Protein AF-A0A4Q2Y8G4-F1 (afdb_monomer)

Foldseek 3Di:
DCVVPVDDDQQDDPADKDFDDDPKDWQWDDPAGPVNGIHFWPDRADDDPPDDKDWDWDQDQQWIWIDINRRTTITTGPIPPSDDDDDDDDDPDDDDDDPDDDDDDDD

Sequence (107 aa):
YEKSSGKKADWFTCHGDVFPVGESKMKPFPPLSPDGSRSFPTKQVTKPSGEWNHYLIRAVDGVVKLWVNGEQVSGGENCEPRDGYLCLESEGSPVVFKEMRVREIAE

Solvent-accessible surface area (backbone atoms only — not comparable to full-atom values): 6914 Å² total; per-residue (Å²): 104,44,91,82,67,77,46,82,73,69,87,63,72,86,35,50,64,33,63,58,61,92,91,41,42,55,48,48,35,76,48,56,33,88,85,56,65,27,2,32,39,73,48,86,57,61,67,63,92,96,55,91,75,50,77,49,77,48,78,56,98,32,30,40,39,36,25,42,67,87,40,79,22,24,20,30,33,72,35,36,73,82,72,86,82,92,81,88,87,69,79,99,52,96,76,87,86,76,92,84,80,86,78,88,78,80,133

Secondary structure (DSSP, 8-state):
-HHHHSSPPSS--SS--B---TT-EEEEPSSBPTTSSSB--SS--PPPTTSPP-EEEEEETTEEEEEETTEEEEEEEEEESS---------SS-----S--------

Mean predicted aligned error: 3.5 Å

Radius of gyration: 14.66 Å; Cα contacts (8 Å, |Δi|>4): 174; chains: 1; bounding box: 31×24×49 Å

pLDDT: mean 94.58, std 5.64, range [59.31, 98.81]

Structure (mmCIF, N/CA/C/O backbone):
data_AF-A0A4Q2Y8G4-F1
#
_entry.id   AF-A0A4Q2Y8G4-F1
#
loop_
_atom_site.group_PDB
_atom_site.id
_atom_site.type_symbol
_atom_site.label_atom_id
_atom_site.label_alt_id
_atom_site.label_comp_id
_atom_site.label_asym_id
_atom_site.label_entity_id
_atom_site.label_seq_id
_atom_site.pdbx_PDB_ins_code
_atom_site.Cartn_x
_atom_site.Cartn_y
_atom_site.Cartn_z
_atom_site.occupancy
_atom_site.B_iso_or_equiv
_atom_site.auth_seq_id
_atom_site.auth_comp_id
_atom_site.auth_asym_id
_atom_site.auth_atom_id
_atom_site.pdbx_PDB_model_num
ATOM 1 N N . TYR A 1 1 ? -5.964 -3.290 18.831 1.00 80.56 1 TYR A N 1
ATOM 2 C CA . TYR A 1 1 ? -4.581 -3.298 19.334 1.00 80.56 1 TYR A CA 1
ATOM 3 C C . TYR A 1 1 ? -4.390 -2.369 20.528 1.00 80.56 1 TYR A C 1
ATOM 5 O O . TYR A 1 1 ? -4.166 -2.870 21.621 1.00 80.56 1 TYR A O 1
ATOM 13 N N . GLU A 1 2 ? -4.510 -1.046 20.378 1.00 86.44 2 GLU A N 1
ATOM 14 C CA . GLU A 1 2 ? -4.211 -0.129 21.495 1.00 86.44 2 GLU A CA 1
ATOM 15 C C . GLU A 1 2 ? -5.143 -0.350 22.692 1.00 86.44 2 GLU A C 1
ATOM 17 O O . GLU A 1 2 ? -4.682 -0.492 23.818 1.00 86.44 2 GLU A O 1
ATOM 22 N N . LYS A 1 3 ? -6.452 -0.513 22.444 1.00 83.44 3 LYS A N 1
ATOM 23 C CA . LYS A 1 3 ? -7.434 -0.825 23.500 1.00 83.44 3 LYS A CA 1
ATOM 24 C C . LYS A 1 3 ? -7.135 -2.124 24.256 1.00 83.44 3 LYS A C 1
ATOM 26 O O . LYS A 1 3 ? -7.458 -2.219 25.430 1.00 83.44 3 LYS A O 1
ATOM 31 N N . SER A 1 4 ? -6.568 -3.127 23.585 1.00 86.62 4 SER A N 1
ATOM 32 C CA . SER A 1 4 ? -6.309 -4.445 24.177 1.00 86.62 4 SER A CA 1
ATOM 33 C C . SE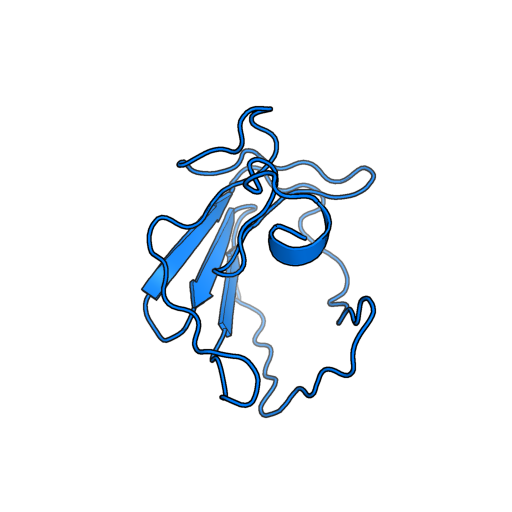R A 1 4 ? -4.921 -4.557 24.810 1.00 86.62 4 SER A C 1
ATOM 35 O O . SER A 1 4 ? -4.741 -5.355 25.720 1.00 86.62 4 SER A O 1
ATOM 37 N N . SER A 1 5 ? -3.939 -3.789 24.330 1.00 86.62 5 SER A N 1
ATOM 38 C CA . SER A 1 5 ? -2.536 -3.867 24.767 1.00 86.62 5 SER A CA 1
ATOM 39 C C . SER A 1 5 ? -2.077 -2.682 25.622 1.00 86.62 5 SER A C 1
ATOM 41 O O . SER A 1 5 ? -1.043 -2.776 26.277 1.00 86.62 5 SER A O 1
ATOM 43 N N . GLY A 1 6 ? -2.790 -1.552 25.579 1.00 87.88 6 GLY A N 1
ATOM 44 C CA . GLY A 1 6 ? -2.380 -0.284 26.189 1.00 87.88 6 GLY A CA 1
ATOM 45 C C . GLY A 1 6 ? -1.197 0.407 25.499 1.00 87.88 6 GLY A C 1
ATOM 46 O O . GLY A 1 6 ? -0.785 1.481 25.932 1.00 87.88 6 GLY A O 1
ATOM 47 N N . LYS A 1 7 ? -0.637 -0.181 24.436 1.00 86.19 7 LYS A N 1
ATOM 48 C CA . LYS A 1 7 ? 0.509 0.357 23.696 1.00 86.19 7 LYS A CA 1
ATOM 49 C C . LYS A 1 7 ? 0.039 1.033 22.416 1.00 86.19 7 LYS A C 1
ATOM 51 O O . LYS A 1 7 ? -0.872 0.532 21.760 1.00 86.19 7 LYS A O 1
ATOM 56 N N . LYS A 1 8 ? 0.694 2.135 22.041 1.00 84.75 8 LYS A N 1
ATOM 57 C CA . LYS A 1 8 ? 0.500 2.733 20.716 1.00 84.75 8 LYS A CA 1
ATOM 58 C C . LYS A 1 8 ? 1.056 1.812 19.638 1.00 84.75 8 LYS A C 1
ATOM 60 O O . LYS A 1 8 ? 2.066 1.147 19.865 1.00 84.75 8 LYS A O 1
ATOM 65 N N . ALA A 1 9 ? 0.381 1.759 18.497 1.00 85.81 9 ALA A N 1
ATOM 66 C CA . ALA A 1 9 ? 0.912 1.074 17.326 1.00 85.81 9 ALA A CA 1
ATOM 67 C C . ALA A 1 9 ? 2.002 1.938 16.678 1.00 85.81 9 ALA A C 1
ATOM 69 O O . ALA A 1 9 ? 1.733 3.075 16.297 1.00 85.81 9 ALA A O 1
ATOM 70 N N . ASP A 1 10 ? 3.217 1.409 16.553 1.00 88.38 10 ASP A N 1
ATOM 71 C CA . ASP A 1 10 ? 4.322 2.051 15.830 1.00 88.38 10 ASP A CA 1
ATOM 72 C C . ASP A 1 10 ? 4.740 1.283 14.564 1.00 88.38 10 ASP A C 1
ATOM 74 O O . ASP A 1 10 ? 5.530 1.800 13.782 1.00 88.38 10 ASP A O 1
ATOM 78 N N . TRP A 1 11 ? 4.166 0.100 14.306 1.00 88.50 11 TRP A N 1
ATOM 79 C CA . TRP A 1 11 ? 4.465 -0.733 13.129 1.00 88.50 11 TRP A CA 1
ATOM 80 C C . TRP A 1 11 ? 3.363 -0.756 12.059 1.00 88.50 11 TRP A C 1
ATOM 82 O O . TRP A 1 11 ? 3.556 -1.347 10.997 1.00 88.50 11 TRP A O 1
ATOM 92 N N . PHE A 1 12 ? 2.205 -0.142 12.319 1.00 92.12 12 PHE A N 1
ATOM 93 C CA . PHE A 1 12 ? 1.109 -0.052 11.354 1.00 92.12 12 PHE A CA 1
ATOM 94 C C . PHE A 1 12 ? 0.249 1.190 11.577 1.00 92.12 12 PHE A C 1
ATOM 96 O O . PHE A 1 12 ? 0.151 1.706 12.693 1.00 92.12 12 PHE A O 1
ATOM 103 N N . THR A 1 13 ? -0.445 1.611 10.522 1.00 92.62 13 THR A N 1
ATOM 104 C CA . THR A 1 13 ? -1.537 2.583 10.599 1.00 92.62 13 THR A CA 1
ATOM 105 C C . THR A 1 13 ? -2.807 2.051 9.934 1.00 92.62 13 THR A C 1
ATOM 107 O O . THR A 1 13 ? -2.805 1.032 9.246 1.00 92.62 13 THR A O 1
ATOM 110 N N . CYS A 1 14 ? -3.915 2.771 10.118 1.00 92.12 14 CYS A N 1
ATOM 111 C CA . CYS A 1 14 ? -5.193 2.473 9.470 1.00 92.12 14 CYS A CA 1
ATOM 112 C C . CYS A 1 14 ? -5.489 3.403 8.281 1.00 92.12 14 CYS A C 1
ATOM 114 O O . CYS A 1 14 ? -6.648 3.510 7.880 1.00 92.12 14 CYS A O 1
ATOM 116 N N . HIS A 1 15 ? -4.487 4.121 7.754 1.00 95.56 15 HIS A N 1
ATOM 117 C CA . HIS A 1 15 ? -4.695 5.223 6.801 1.00 95.56 15 HIS A CA 1
ATOM 118 C C . HIS A 1 15 ? -4.021 5.029 5.432 1.00 95.56 15 HIS A C 1
ATOM 120 O O . HIS A 1 15 ? -3.957 5.971 4.646 1.00 95.56 15 HIS A O 1
ATOM 126 N N . GLY A 1 16 ? -3.574 3.807 5.129 1.00 96.44 16 GLY A N 1
ATOM 127 C CA . GLY A 1 16 ? -3.015 3.436 3.827 1.00 96.44 16 GLY A CA 1
ATOM 128 C C . GLY A 1 16 ? -1.507 3.232 3.872 1.00 96.44 16 GLY A C 1
ATOM 129 O O . GLY A 1 16 ? -0.764 4.001 3.272 1.00 96.44 16 GLY A O 1
ATOM 130 N N . ASP A 1 17 ? -1.057 2.194 4.568 1.00 97.25 17 ASP A N 1
ATOM 131 C CA . ASP A 1 17 ? 0.344 1.771 4.545 1.00 97.25 17 ASP A CA 1
ATOM 132 C C . ASP A 1 17 ? 0.648 1.003 3.250 1.00 97.25 17 ASP A C 1
ATOM 134 O O . ASP A 1 17 ? -0.179 0.214 2.792 1.00 97.25 17 ASP A O 1
ATOM 138 N N . VAL A 1 18 ? 1.849 1.174 2.691 1.00 98.12 18 VAL A N 1
ATOM 139 C CA . VAL A 1 18 ? 2.340 0.375 1.551 1.00 98.12 18 VAL A CA 1
ATOM 140 C C . VAL A 1 18 ? 3.699 -0.223 1.910 1.00 98.12 18 VAL A C 1
ATOM 142 O O . VAL A 1 18 ? 4.590 0.485 2.377 1.00 98.12 18 VAL A O 1
ATOM 145 N N . PHE A 1 19 ? 3.858 -1.533 1.724 1.00 97.69 19 PHE A N 1
ATOM 146 C CA . PHE A 1 19 ? 5.052 -2.291 2.110 1.00 97.69 19 PHE A CA 1
ATOM 147 C C . PHE A 1 19 ? 5.198 -3.553 1.248 1.00 97.69 19 PHE A C 1
ATOM 149 O O . PHE A 1 19 ? 4.185 -4.069 0.768 1.00 97.69 19 PHE A O 1
ATOM 156 N N . PRO A 1 20 ? 6.430 -4.053 1.033 1.00 96.88 20 PRO A N 1
ATOM 157 C CA . PRO A 1 20 ? 6.632 -5.331 0.368 1.00 96.88 20 PRO A CA 1
ATOM 158 C C . PRO A 1 20 ? 6.326 -6.496 1.326 1.00 96.88 20 PRO A C 1
ATOM 160 O O . PRO A 1 20 ? 6.488 -6.378 2.542 1.00 96.88 20 PRO A O 1
ATOM 163 N N . VAL A 1 21 ? 5.903 -7.635 0.778 1.00 94.56 21 VAL A N 1
ATOM 164 C CA . VAL A 1 21 ? 5.643 -8.883 1.520 1.00 94.56 21 VAL A CA 1
ATOM 165 C C . VAL A 1 21 ? 6.391 -10.066 0.909 1.00 94.56 21 VAL A C 1
ATOM 167 O O . VAL A 1 21 ? 6.664 -10.087 -0.294 1.00 94.56 21 VAL A O 1
ATOM 170 N N . GLY A 1 22 ? 6.703 -11.073 1.727 1.00 94.31 22 GLY A N 1
ATOM 171 C CA . GLY A 1 22 ? 7.416 -12.269 1.275 1.00 94.31 22 GLY A CA 1
ATOM 172 C C . GLY A 1 22 ? 8.773 -11.926 0.654 1.00 94.31 22 GLY A C 1
ATOM 173 O O . GLY A 1 22 ? 9.588 -11.257 1.280 1.00 94.31 22 GLY A O 1
ATOM 174 N N . GLU A 1 23 ? 8.998 -12.378 -0.579 1.00 94.69 23 GLU A N 1
ATOM 175 C CA . GLU A 1 23 ? 10.242 -12.141 -1.328 1.00 94.69 23 GLU A CA 1
ATOM 176 C C . GLU A 1 23 ? 10.217 -10.863 -2.185 1.00 94.69 23 GLU A C 1
ATOM 178 O O . GLU A 1 23 ? 11.219 -10.529 -2.824 1.00 94.69 23 GLU A O 1
ATOM 183 N N . SER A 1 24 ? 9.089 -10.140 -2.214 1.00 96.69 24 SER A N 1
ATOM 184 C CA . SER A 1 24 ? 8.995 -8.890 -2.974 1.00 96.69 24 SER A CA 1
ATOM 185 C C . SER A 1 24 ? 9.887 -7.803 -2.376 1.00 96.69 24 SER A C 1
ATOM 187 O O . SER A 1 24 ? 10.186 -7.785 -1.180 1.00 96.69 24 SER A O 1
ATOM 189 N N . LYS A 1 25 ? 10.325 -6.877 -3.226 1.00 97.69 25 LYS A N 1
ATOM 190 C CA . LYS A 1 25 ? 11.176 -5.749 -2.841 1.00 97.69 25 LYS A CA 1
ATOM 191 C C . LYS A 1 25 ? 10.498 -4.446 -3.203 1.00 97.69 25 LYS A C 1
ATOM 193 O O . LYS A 1 25 ? 9.771 -4.366 -4.187 1.00 97.69 25 LYS A O 1
ATOM 198 N N . MET A 1 26 ? 10.764 -3.424 -2.400 1.00 98.25 26 MET A N 1
ATOM 199 C CA . MET A 1 26 ? 10.326 -2.056 -2.635 1.00 98.25 26 MET A CA 1
ATOM 200 C C . MET A 1 26 ? 11.224 -1.107 -1.842 1.00 98.25 26 MET A C 1
ATOM 202 O O . MET A 1 26 ? 11.619 -1.415 -0.718 1.00 98.25 26 MET A O 1
ATOM 206 N N . LYS A 1 27 ? 11.501 0.073 -2.393 1.00 98.56 27 LYS A N 1
ATOM 207 C CA . LYS A 1 27 ? 12.030 1.220 -1.656 1.00 98.56 27 LYS A CA 1
ATOM 208 C C . LYS A 1 27 ? 10.859 2.138 -1.258 1.00 98.56 27 LYS A C 1
ATOM 210 O O . LYS A 1 27 ? 10.333 2.841 -2.123 1.00 98.56 27 LYS A O 1
ATOM 215 N N . PRO A 1 28 ? 10.410 2.126 0.009 1.00 98.56 28 PRO A N 1
ATOM 216 C CA . PRO A 1 28 ? 9.246 2.898 0.443 1.00 98.56 28 PRO A CA 1
ATOM 217 C C . PRO A 1 28 ? 9.493 4.412 0.411 1.00 98.56 28 PRO A C 1
ATOM 219 O O . PRO A 1 28 ? 10.602 4.890 0.661 1.0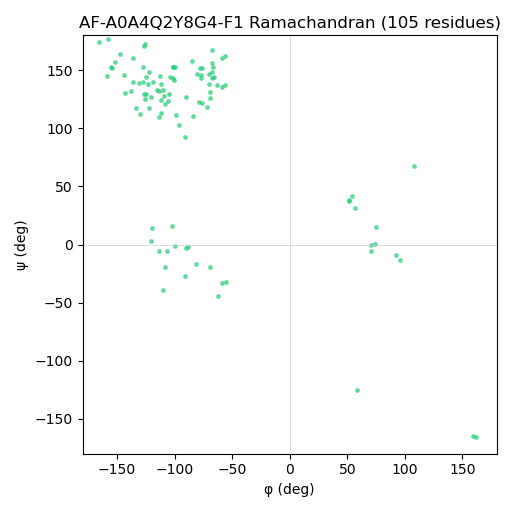0 98.56 28 PRO A O 1
ATOM 222 N N . PHE A 1 29 ? 8.436 5.179 0.141 1.00 98.62 29 PHE A N 1
ATOM 223 C CA . PHE A 1 29 ? 8.439 6.634 0.287 1.00 98.62 29 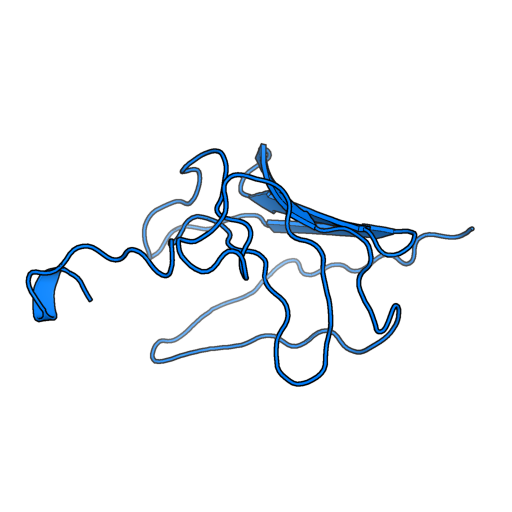PHE A CA 1
ATOM 224 C C . PHE A 1 29 ? 8.220 7.044 1.750 1.00 98.62 29 PHE A C 1
ATOM 226 O O . PHE A 1 29 ? 7.471 6.371 2.460 1.00 98.62 29 PHE A O 1
ATOM 233 N N . PRO A 1 30 ? 8.816 8.158 2.212 1.00 97.88 30 PRO A N 1
ATOM 234 C CA . PRO A 1 30 ? 8.569 8.672 3.554 1.00 97.88 30 PRO A CA 1
ATOM 235 C C . PRO A 1 30 ? 7.122 9.186 3.728 1.00 97.88 30 PRO A C 1
ATOM 237 O O . PRO A 1 30 ? 6.515 9.627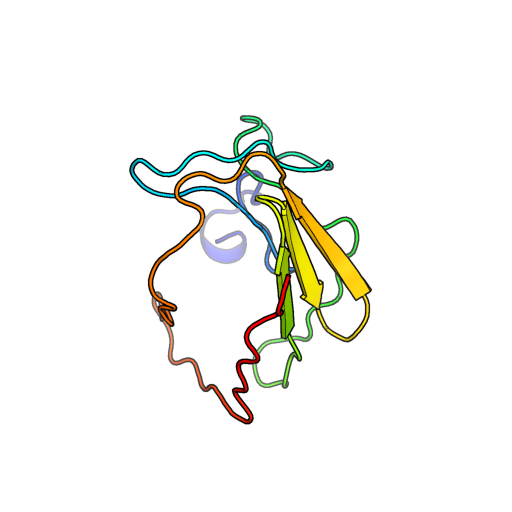 2.747 1.00 97.88 30 PRO A O 1
ATOM 240 N N . PRO A 1 31 ? 6.598 9.231 4.970 1.00 97.88 31 PRO A N 1
ATOM 241 C CA . PRO A 1 31 ? 7.242 8.812 6.221 1.00 97.88 31 PRO A CA 1
ATOM 242 C C . PRO A 1 31 ? 7.413 7.291 6.311 1.00 97.88 31 PRO A C 1
ATOM 244 O O . PRO A 1 31 ? 6.605 6.540 5.783 1.00 97.88 31 PRO A O 1
ATOM 247 N N . LEU A 1 32 ? 8.487 6.838 6.957 1.00 97.44 32 LEU A N 1
ATOM 248 C CA . LEU A 1 32 ? 8.800 5.413 7.078 1.00 97.44 32 LEU A CA 1
ATOM 249 C C . LEU A 1 32 ? 8.377 4.865 8.442 1.00 97.44 32 LEU A C 1
ATOM 251 O O . LEU A 1 32 ? 8.368 5.600 9.432 1.00 97.44 32 LEU A O 1
ATOM 255 N N . SER A 1 33 ? 8.076 3.569 8.494 1.00 96.44 33 SER A N 1
ATOM 256 C CA . SER A 1 33 ? 8.014 2.824 9.752 1.00 96.44 33 SER A CA 1
ATOM 257 C C . SER A 1 33 ? 9.356 2.866 10.499 1.00 96.44 33 SER A C 1
ATOM 259 O O . SER A 1 33 ? 10.394 3.121 9.880 1.00 96.44 33 SER A O 1
ATOM 261 N N . PRO A 1 34 ? 9.380 2.594 11.819 1.00 95.56 34 PRO A N 1
ATOM 262 C CA . PRO A 1 34 ? 10.613 2.607 12.609 1.00 95.56 34 PRO A CA 1
ATOM 263 C C . PRO A 1 34 ? 11.723 1.695 12.067 1.00 95.56 34 PRO A C 1
ATOM 265 O O . PRO A 1 34 ? 12.900 2.017 12.199 1.00 95.56 34 PRO A O 1
ATOM 268 N N . ASP A 1 35 ? 11.354 0.575 11.443 1.00 94.56 35 ASP A N 1
ATOM 269 C CA . ASP A 1 35 ? 12.271 -0.379 10.807 1.00 94.56 35 ASP A CA 1
ATOM 270 C C . ASP A 1 35 ? 12.587 -0.044 9.334 1.00 94.56 35 ASP A C 1
ATOM 272 O O . ASP A 1 35 ? 13.372 -0.739 8.693 1.00 94.56 35 ASP A O 1
ATOM 276 N N . GLY A 1 36 ? 11.982 1.011 8.781 1.00 96.25 36 GLY A N 1
ATOM 277 C CA . GLY A 1 36 ? 12.199 1.476 7.413 1.00 96.25 36 GLY A CA 1
ATOM 278 C C . GLY A 1 36 ? 11.554 0.624 6.315 1.00 96.25 36 GLY A C 1
ATOM 279 O O . GLY A 1 36 ? 11.705 0.961 5.143 1.00 96.25 36 GLY A O 1
ATOM 280 N N . SER A 1 37 ? 10.848 -0.458 6.654 1.00 95.25 37 SER A N 1
ATOM 281 C CA . SER A 1 37 ? 10.322 -1.426 5.677 1.00 95.25 37 SER A CA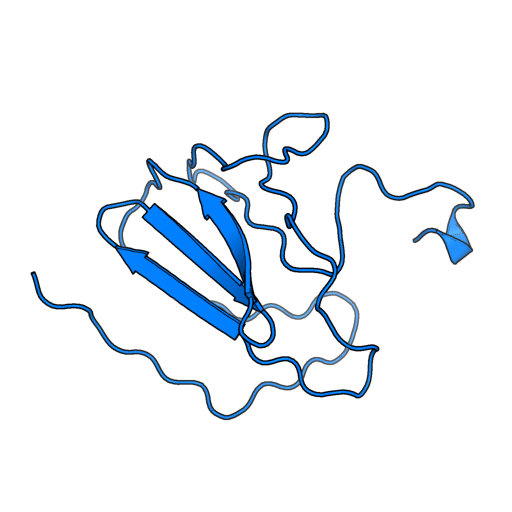 1
ATOM 282 C C . SER A 1 37 ? 9.016 -0.985 5.005 1.00 95.25 37 SER A C 1
ATOM 284 O O . SER A 1 37 ? 8.636 -1.510 3.957 1.00 95.25 37 SER A O 1
ATOM 286 N N . ARG A 1 38 ? 8.324 -0.001 5.585 1.00 97.75 38 ARG A N 1
ATOM 287 C CA . ARG A 1 38 ? 6.965 0.389 5.207 1.00 97.75 38 ARG A CA 1
ATOM 288 C C . ARG A 1 38 ? 6.853 1.891 5.007 1.00 97.75 38 ARG A C 1
ATOM 290 O O . ARG A 1 38 ? 7.387 2.680 5.782 1.00 97.75 38 ARG A O 1
ATOM 297 N N . SER A 1 39 ? 6.115 2.275 3.971 1.00 98.44 39 SER A N 1
ATOM 298 C CA . SER A 1 39 ? 5.674 3.648 3.750 1.00 98.44 39 SER A CA 1
ATOM 299 C C . SER A 1 39 ? 4.409 3.887 4.564 1.00 98.44 39 SER A C 1
ATOM 301 O O . SER A 1 39 ? 3.357 3.309 4.279 1.00 98.44 39 SER A O 1
ATOM 303 N N . PHE A 1 40 ? 4.526 4.712 5.598 1.00 98.25 40 PHE A N 1
ATOM 304 C CA . PHE A 1 40 ? 3.389 5.233 6.338 1.00 98.25 40 PHE A CA 1
ATOM 305 C C . PHE A 1 40 ? 2.716 6.376 5.571 1.00 98.25 40 PHE A C 1
ATOM 307 O O . PHE A 1 40 ? 3.358 7.088 4.797 1.00 98.25 40 PHE A O 1
ATOM 314 N N . PRO A 1 41 ? 1.407 6.576 5.777 1.00 97.69 41 PRO A N 1
ATOM 315 C CA . PRO A 1 41 ? 0.668 7.618 5.098 1.00 97.69 41 PRO A CA 1
ATOM 316 C C . PRO A 1 41 ? 1.076 9.005 5.599 1.00 97.69 41 PRO A C 1
ATOM 318 O O . PRO A 1 41 ? 1.196 9.256 6.798 1.00 97.69 41 PRO A O 1
ATOM 321 N N . THR A 1 42 ? 1.210 9.947 4.670 1.00 97.81 42 THR A N 1
ATOM 322 C CA . THR A 1 42 ? 1.466 11.366 4.970 1.00 97.81 42 THR A CA 1
ATOM 323 C C . THR A 1 42 ? 0.273 12.070 5.626 1.00 97.81 42 THR A C 1
ATOM 325 O O . THR A 1 42 ? 0.445 13.122 6.242 1.00 97.81 42 THR A O 1
ATOM 328 N N . LYS A 1 43 ? -0.941 11.511 5.503 1.00 96.94 43 LYS A N 1
ATOM 329 C CA . LYS A 1 43 ? -2.186 12.060 6.060 1.00 96.94 43 LYS A CA 1
ATOM 330 C C . LYS A 1 43 ? -3.117 10.950 6.550 1.00 96.94 43 LYS A C 1
ATOM 332 O O . LYS A 1 43 ? -3.223 9.895 5.932 1.00 96.94 43 LYS A O 1
ATOM 337 N N . GLN A 1 44 ? -3.859 11.229 7.619 1.00 96.56 44 GLN A N 1
ATOM 338 C CA . GLN A 1 44 ? -4.880 10.328 8.158 1.00 96.56 44 GLN A CA 1
ATOM 339 C C . GLN A 1 44 ? -6.242 10.627 7.524 1.00 96.56 44 GLN A C 1
ATOM 341 O O . GLN A 1 44 ? -6.962 11.510 7.979 1.00 96.56 44 GLN A O 1
ATOM 346 N N . VAL A 1 45 ? -6.566 9.932 6.431 1.00 97.50 45 VAL A N 1
ATOM 347 C CA . VAL A 1 45 ? -7.718 10.277 5.567 1.00 97.50 45 VAL A CA 1
ATOM 348 C C . VAL A 1 45 ? -8.761 9.169 5.441 1.00 97.50 45 VAL A C 1
ATOM 350 O O . VAL A 1 45 ? -9.731 9.325 4.702 1.00 97.50 45 VAL A O 1
ATOM 353 N N . THR A 1 46 ? -8.590 8.044 6.140 1.00 97.31 46 THR A N 1
ATOM 354 C CA . THR A 1 46 ? -9.616 6.989 6.172 1.00 97.31 46 THR A CA 1
ATOM 355 C C . THR A 1 46 ? -10.761 7.360 7.097 1.00 97.31 46 THR A C 1
ATOM 357 O O . THR A 1 46 ? -10.587 8.011 8.127 1.00 97.31 46 THR A O 1
ATOM 360 N N . LYS A 1 47 ? -11.952 6.922 6.707 1.00 97.44 47 LYS A N 1
ATOM 361 C CA . LYS A 1 47 ? -13.173 7.056 7.489 1.00 97.44 47 LYS A CA 1
ATOM 362 C C . LYS A 1 47 ? -13.304 5.904 8.492 1.00 97.44 47 LYS A C 1
ATOM 364 O O . LYS A 1 47 ? -12.716 4.841 8.262 1.00 97.44 47 LYS A O 1
ATOM 369 N N . PRO A 1 48 ? -14.080 6.088 9.574 1.00 94.50 48 PRO A N 1
ATO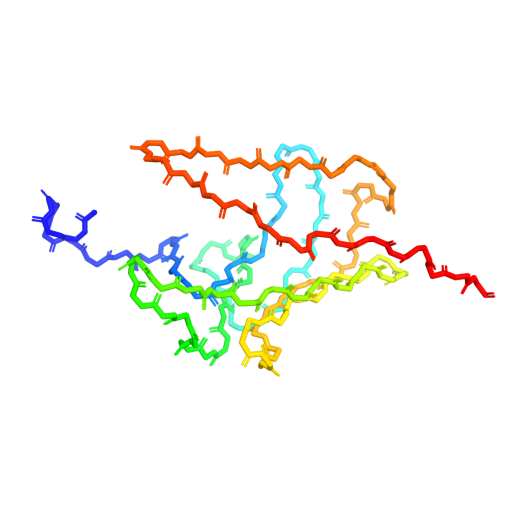M 370 C CA . PRO A 1 48 ? -14.356 5.041 10.551 1.00 94.50 48 PRO A CA 1
ATOM 371 C C . PRO A 1 48 ? -14.960 3.765 9.946 1.00 94.50 48 PRO A C 1
ATOM 373 O O . PRO A 1 48 ? -15.515 3.760 8.847 1.00 94.50 48 PRO A O 1
ATOM 376 N N . SER A 1 49 ? -14.886 2.671 10.708 1.00 92.94 49 SER A N 1
ATOM 377 C CA . SER A 1 49 ? -15.523 1.403 10.337 1.00 92.94 49 SER A CA 1
ATOM 378 C C . SER A 1 49 ? -17.029 1.579 10.106 1.00 92.94 49 SER A C 1
ATOM 380 O O . SER A 1 49 ? -17.700 2.265 10.876 1.00 92.94 49 SER A O 1
ATOM 382 N N . GLY A 1 50 ? -17.546 0.951 9.049 1.00 94.25 50 GLY A N 1
ATOM 383 C CA . GLY A 1 50 ? -18.929 1.098 8.581 1.00 94.25 50 GLY A CA 1
ATOM 384 C C . GLY A 1 50 ? -19.107 2.124 7.456 1.00 94.25 50 GLY A C 1
ATOM 385 O O . GLY A 1 50 ? -20.141 2.116 6.790 1.00 94.25 50 GLY A O 1
ATOM 386 N N . GLU A 1 51 ? -18.101 2.959 7.188 1.00 97.38 51 GLU A N 1
ATOM 387 C CA . GLU A 1 51 ? -18.120 3.922 6.087 1.00 97.38 51 GLU A CA 1
ATOM 388 C C . GLU A 1 51 ? -17.307 3.459 4.871 1.00 97.38 51 GLU A C 1
ATOM 390 O O . GLU A 1 51 ? -16.322 2.725 4.970 1.00 97.38 51 GLU A O 1
ATOM 395 N N . TRP A 1 52 ? -17.703 3.942 3.692 1.00 98.19 52 TRP A N 1
ATOM 396 C CA . TRP A 1 52 ? -17.001 3.658 2.444 1.00 98.19 52 TRP A CA 1
ATOM 397 C C . TRP A 1 52 ? -15.747 4.516 2.294 1.00 98.19 52 TRP A C 1
ATOM 399 O O . TRP A 1 52 ? -15.828 5.749 2.239 1.00 98.19 52 TRP A O 1
ATOM 409 N N . ASN A 1 53 ? -14.608 3.845 2.130 1.00 98.38 53 ASN A N 1
ATOM 410 C CA . ASN A 1 53 ? -13.357 4.443 1.686 1.00 98.38 53 ASN A CA 1
ATOM 411 C C . ASN A 1 53 ? -13.142 4.156 0.194 1.00 98.38 53 ASN A C 1
ATOM 413 O O . ASN A 1 53 ? -13.443 3.061 -0.277 1.00 98.38 53 ASN A O 1
ATOM 417 N N . HIS A 1 54 ? -12.612 5.129 -0.542 1.00 98.38 54 HIS A N 1
ATOM 418 C CA . HIS A 1 54 ? -12.277 4.979 -1.957 1.00 98.38 54 HIS A CA 1
ATOM 419 C C . HIS A 1 54 ? -10.762 4.926 -2.127 1.00 98.38 54 HIS A C 1
ATOM 421 O O . HIS A 1 54 ? -10.060 5.852 -1.719 1.00 98.38 54 HIS A O 1
ATOM 427 N N . TYR A 1 55 ? -10.266 3.830 -2.697 1.00 98.44 55 TYR A N 1
ATOM 428 C CA . TYR A 1 55 ? -8.844 3.605 -2.926 1.00 98.44 55 TYR A CA 1
ATOM 429 C C . TYR A 1 55 ? -8.555 3.671 -4.423 1.00 98.44 55 TYR A C 1
ATOM 431 O O . TYR A 1 55 ? -9.243 3.039 -5.222 1.00 98.44 55 TYR A O 1
ATOM 439 N N . LEU A 1 56 ? -7.509 4.408 -4.787 1.00 98.25 56 LEU A N 1
ATOM 440 C CA . LEU A 1 56 ? -6.914 4.378 -6.118 1.00 98.25 56 LEU A CA 1
ATOM 441 C C . LEU A 1 56 ? -5.456 3.958 -5.965 1.00 98.25 56 LEU A C 1
ATOM 443 O O . LEU A 1 56 ? -4.704 4.566 -5.208 1.00 98.25 56 LEU A O 1
ATOM 447 N N . ILE A 1 57 ? -5.060 2.929 -6.704 1.00 98.12 57 ILE A N 1
ATOM 448 C CA . ILE A 1 57 ? -3.685 2.436 -6.743 1.00 98.12 57 ILE A CA 1
ATOM 449 C C . ILE A 1 57 ? -3.162 2.654 -8.156 1.00 98.12 57 ILE A C 1
ATOM 451 O O . ILE A 1 57 ? -3.839 2.328 -9.132 1.00 98.12 57 ILE A O 1
ATOM 455 N N . ARG A 1 58 ? -1.955 3.210 -8.270 1.00 97.25 58 ARG A N 1
ATOM 456 C CA . ARG A 1 58 ? -1.248 3.340 -9.545 1.00 97.25 58 ARG A CA 1
ATOM 457 C C . ARG A 1 58 ? 0.100 2.644 -9.440 1.00 97.25 58 ARG A C 1
ATOM 459 O O . ARG A 1 58 ? 0.932 3.076 -8.648 1.00 97.25 58 ARG A O 1
ATOM 466 N N . ALA A 1 59 ? 0.291 1.608 -10.250 1.00 96.31 59 ALA A N 1
ATOM 467 C CA . ALA A 1 59 ? 1.545 0.882 -10.406 1.00 96.31 59 ALA A CA 1
ATOM 468 C C . ALA A 1 59 ? 2.075 1.120 -11.828 1.00 96.31 59 ALA A C 1
ATOM 470 O O . ALA A 1 59 ? 1.438 0.699 -12.789 1.00 96.31 59 ALA A O 1
ATOM 471 N N . VAL A 1 60 ? 3.168 1.872 -11.968 1.00 95.50 60 VAL A N 1
ATOM 472 C CA . VAL A 1 60 ? 3.770 2.247 -13.264 1.00 95.50 60 VAL A CA 1
ATOM 473 C C . VAL A 1 60 ? 5.283 2.245 -13.115 1.00 95.50 60 VAL A C 1
ATOM 475 O O . VAL A 1 60 ? 5.788 2.833 -12.164 1.00 95.50 60 VAL A O 1
ATOM 478 N N . ASP A 1 61 ? 6.000 1.588 -14.026 1.00 93.62 61 ASP A N 1
ATOM 479 C CA . ASP A 1 61 ? 7.470 1.574 -14.091 1.00 93.62 61 ASP A CA 1
ATOM 480 C C . ASP A 1 61 ? 8.177 1.206 -12.776 1.00 93.62 61 ASP A C 1
ATOM 482 O O . ASP A 1 61 ? 9.223 1.751 -12.423 1.00 93.62 61 ASP A O 1
ATOM 486 N N . GLY A 1 62 ? 7.609 0.258 -12.024 1.00 95.62 62 GLY A N 1
ATOM 487 C CA . GLY A 1 62 ? 8.143 -0.150 -10.720 1.00 95.62 62 GLY A CA 1
ATOM 488 C C . GLY A 1 62 ? 7.886 0.861 -9.596 1.00 95.62 62 GLY A C 1
ATOM 489 O O . GLY A 1 62 ? 8.518 0.771 -8.546 1.00 95.62 62 GLY A O 1
ATOM 490 N N . VAL A 1 63 ? 6.973 1.813 -9.796 1.00 97.75 63 VAL A N 1
ATOM 491 C CA . VAL A 1 63 ? 6.503 2.762 -8.782 1.00 97.75 63 VAL A CA 1
ATOM 492 C C . VAL A 1 63 ? 5.053 2.466 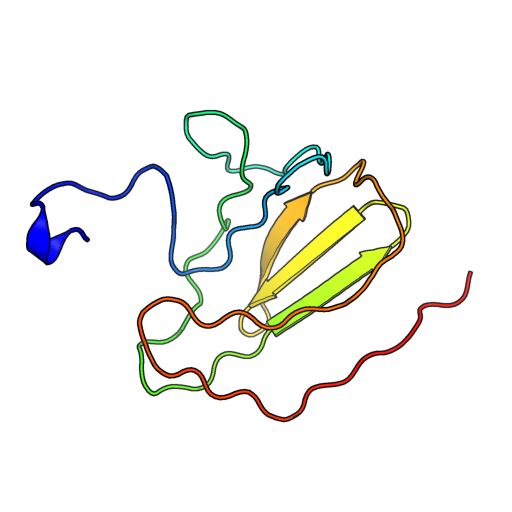-8.437 1.00 97.75 63 VAL A C 1
ATOM 494 O O . VAL A 1 63 ? 4.186 2.493 -9.310 1.00 97.75 63 VAL A O 1
ATOM 497 N N . VAL A 1 64 ? 4.776 2.251 -7.153 1.00 98.12 64 VAL A N 1
ATOM 498 C CA . VAL A 1 64 ? 3.424 2.082 -6.613 1.00 98.12 64 VAL A CA 1
ATOM 499 C C . VAL A 1 64 ? 3.064 3.307 -5.784 1.00 98.12 64 VAL A C 1
ATOM 501 O O . VAL A 1 64 ? 3.803 3.700 -4.886 1.00 98.12 64 VAL A O 1
ATOM 504 N N . LYS A 1 65 ? 1.914 3.917 -6.069 1.00 98.62 65 LYS A N 1
ATOM 505 C CA . LYS A 1 65 ? 1.343 5.017 -5.281 1.00 98.62 65 LYS A CA 1
ATOM 506 C C . LYS A 1 65 ? -0.091 4.697 -4.891 1.00 98.62 65 LYS A C 1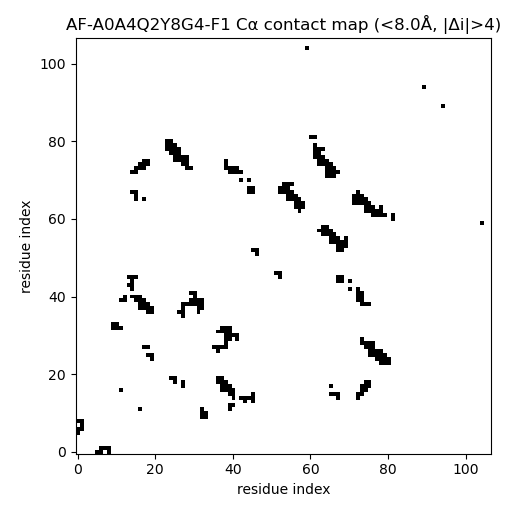
ATOM 508 O O . LYS A 1 65 ? -0.854 4.177 -5.708 1.00 98.62 65 LYS A O 1
ATOM 513 N N . LEU A 1 66 ? -0.442 5.052 -3.661 1.00 98.81 66 LEU A N 1
ATOM 514 C CA . LEU A 1 66 ? -1.771 4.875 -3.096 1.00 98.81 66 LEU A CA 1
ATOM 515 C C . LEU A 1 66 ? -2.424 6.234 -2.840 1.00 98.81 66 LEU A C 1
ATOM 517 O O . LEU A 1 66 ? -1.838 7.116 -2.207 1.00 98.81 66 LEU A O 1
ATOM 521 N N . TRP A 1 67 ? -3.671 6.359 -3.284 1.00 98.69 67 TRP A N 1
ATOM 522 C CA . TRP A 1 67 ? -4.587 7.406 -2.871 1.00 98.69 67 TRP A CA 1
ATOM 523 C C . TRP A 1 67 ? -5.716 6.809 -2.054 1.00 98.69 67 TRP A C 1
ATOM 525 O O . TRP A 1 67 ? -6.297 5.790 -2.432 1.00 98.69 67 TRP A O 1
ATOM 535 N N . VAL A 1 68 ? -6.075 7.504 -0.983 1.00 98.69 68 VAL A N 1
ATOM 536 C CA . VAL A 1 68 ? -7.218 7.169 -0.144 1.00 98.69 68 VAL A CA 1
ATOM 537 C C . VAL A 1 68 ? -8.110 8.395 -0.036 1.00 98.69 68 VAL A C 1
ATOM 539 O O . VAL A 1 68 ? -7.655 9.477 0.321 1.00 98.69 68 VAL A O 1
ATOM 542 N N . ASN A 1 69 ? -9.387 8.238 -0.387 1.00 98.25 69 ASN A N 1
ATOM 543 C CA . ASN A 1 69 ? -10.391 9.304 -0.372 1.00 98.25 69 ASN A CA 1
ATOM 544 C C . ASN A 1 69 ? -9.949 10.584 -1.116 1.00 98.25 69 ASN A C 1
ATOM 546 O O . ASN A 1 69 ? -10.272 11.692 -0.703 1.00 98.25 69 ASN A O 1
ATOM 550 N N . GLY A 1 70 ? -9.227 10.417 -2.232 1.00 97.94 70 GLY A N 1
ATOM 551 C CA . GLY A 1 70 ? -8.764 11.509 -3.099 1.00 97.94 70 GLY A CA 1
ATOM 552 C C . GLY A 1 70 ? -7.367 12.052 -2.781 1.00 97.94 70 GLY A C 1
ATOM 553 O O . GLY A 1 70 ? -6.813 12.792 -3.588 1.00 97.94 70 GLY A O 1
ATOM 554 N N . GLU A 1 71 ? -6.758 11.647 -1.668 1.00 98.19 71 GLU A N 1
ATOM 555 C CA . GLU A 1 71 ? -5.450 12.138 -1.224 1.00 98.19 71 GLU A CA 1
ATOM 556 C C . GLU A 1 71 ? -4.362 11.093 -1.473 1.00 98.19 71 GLU A C 1
ATOM 558 O O . GLU A 1 71 ? -4.526 9.944 -1.070 1.00 98.19 71 GLU A O 1
ATOM 563 N N . GLN A 1 72 ? -3.245 11.473 -2.108 1.00 98.38 72 GLN A N 1
ATOM 564 C CA . GLN A 1 72 ? -2.084 10.582 -2.239 1.00 98.38 72 GLN A CA 1
ATOM 565 C C . GLN A 1 72 ? -1.410 10.460 -0.875 1.00 98.38 72 GLN A C 1
ATOM 567 O O . GLN A 1 72 ? -0.929 11.461 -0.345 1.00 98.38 72 GLN A O 1
ATOM 572 N N . VAL A 1 73 ? -1.346 9.256 -0.315 1.00 98.38 73 VAL A N 1
ATOM 573 C CA . VAL A 1 73 ? -0.904 9.078 1.073 1.00 98.38 73 VAL A CA 1
ATOM 574 C C . VAL A 1 73 ? 0.448 8.399 1.201 1.00 98.38 73 VAL A C 1
ATOM 576 O O . VAL A 1 73 ? 1.233 8.825 2.042 1.00 98.38 73 VAL A O 1
ATOM 579 N N . SER A 1 74 ? 0.746 7.400 0.376 1.00 98.69 74 SER A N 1
ATOM 580 C CA . SER A 1 74 ? 1.924 6.538 0.537 1.00 98.69 74 SER A CA 1
ATOM 581 C C . SER A 1 74 ? 2.318 5.870 -0.782 1.00 98.69 74 SER A C 1
ATOM 583 O O . SER A 1 74 ? 1.662 6.048 -1.820 1.00 98.69 74 SER A O 1
ATOM 585 N N . GLY A 1 75 ? 3.418 5.119 -0.759 1.00 98.62 75 GLY A N 1
ATOM 586 C CA . GLY A 1 75 ? 3.878 4.350 -1.908 1.00 98.62 75 GLY A CA 1
ATOM 587 C C . GLY A 1 75 ? 5.338 3.930 -1.808 1.00 98.62 75 GLY A C 1
ATOM 588 O O . GLY A 1 75 ? 5.968 4.036 -0.759 1.00 98.62 75 GLY A O 1
ATOM 589 N N . GLY A 1 76 ? 5.890 3.498 -2.931 1.00 98.50 76 GLY A N 1
ATOM 590 C CA . GLY A 1 76 ? 7.309 3.214 -3.066 1.00 98.50 76 GLY A CA 1
ATOM 591 C C . GLY A 1 76 ? 7.735 3.075 -4.518 1.00 98.50 76 GLY A C 1
ATOM 592 O O . GLY A 1 76 ? 6.918 3.109 -5.440 1.00 98.50 76 GLY A O 1
ATOM 593 N N . GLU A 1 77 ? 9.038 2.941 -4.704 1.00 98.62 77 GLU A N 1
ATOM 594 C CA . GLU A 1 77 ? 9.701 2.767 -5.994 1.00 98.62 77 GLU A CA 1
ATOM 595 C C . GLU A 1 77 ? 10.589 1.523 -5.988 1.00 98.62 77 GLU A C 1
ATOM 597 O O . GLU A 1 77 ? 10.807 0.908 -4.943 1.00 98.62 77 GLU A O 1
ATOM 602 N N . ASN A 1 78 ? 11.133 1.165 -7.151 1.00 98.06 78 ASN A N 1
ATOM 603 C CA . ASN A 1 78 ? 11.947 -0.038 -7.334 1.00 98.06 78 ASN A CA 1
ATOM 604 C C . ASN A 1 78 ? 11.222 -1.308 -6.859 1.00 98.06 78 ASN A C 1
ATOM 606 O O . ASN A 1 78 ? 11.815 -2.160 -6.198 1.00 98.06 78 ASN A O 1
ATOM 610 N N . CYS A 1 79 ? 9.925 -1.403 -7.165 1.00 98.00 79 CYS A N 1
ATOM 611 C CA . CYS A 1 79 ? 9.131 -2.585 -6.865 1.00 98.00 79 CYS A CA 1
ATOM 612 C C . CYS A 1 79 ? 9.558 -3.767 -7.746 1.00 98.00 79 CYS A C 1
ATOM 614 O O . CYS A 1 79 ? 9.656 -3.628 -8.969 1.00 98.00 79 CYS A O 1
ATOM 616 N N . GLU A 1 80 ? 9.773 -4.924 -7.121 1.00 97.06 80 GLU A N 1
ATOM 617 C CA . GLU A 1 80 ? 10.064 -6.198 -7.784 1.00 97.06 80 GLU A CA 1
ATOM 618 C C . GLU A 1 80 ? 9.274 -7.332 -7.103 1.00 97.06 80 GLU A C 1
ATOM 620 O O . GLU A 1 80 ? 9.315 -7.422 -5.870 1.00 97.06 80 GLU A O 1
ATOM 625 N N . PRO A 1 81 ? 8.581 -8.211 -7.856 1.00 95.75 81 PRO A N 1
ATOM 626 C CA . PRO A 1 81 ? 8.383 -8.195 -9.315 1.00 95.75 81 PRO A CA 1
ATOM 627 C C . PRO A 1 81 ? 7.508 -7.018 -9.795 1.00 95.75 81 PRO A C 1
ATOM 629 O O . PRO A 1 81 ? 6.892 -6.319 -8.991 1.00 95.75 81 PRO A O 1
ATOM 632 N N . ARG A 1 82 ? 7.490 -6.766 -11.114 1.00 93.38 82 ARG A N 1
ATOM 633 C CA . ARG A 1 82 ? 6.722 -5.661 -11.738 1.00 93.38 82 ARG A CA 1
ATOM 634 C C . ARG A 1 82 ? 5.393 -6.100 -12.353 1.00 93.38 82 ARG A C 1
ATOM 636 O O . ARG A 1 82 ? 4.648 -5.265 -12.856 1.00 93.38 82 ARG A O 1
ATOM 643 N N . ASP A 1 83 ? 5.096 -7.385 -12.276 1.00 91.69 83 ASP A N 1
ATOM 644 C CA . ASP A 1 83 ? 3.876 -8.034 -12.721 1.00 91.69 83 ASP A CA 1
ATOM 645 C C . ASP A 1 83 ? 3.406 -9.045 -11.666 1.00 91.69 83 ASP A C 1
ATOM 647 O O . ASP A 1 83 ? 4.151 -9.454 -10.772 1.00 91.69 83 ASP A O 1
ATOM 651 N N . GLY A 1 84 ? 2.127 -9.410 -11.725 1.00 91.75 84 GLY A N 1
ATOM 652 C CA . GLY A 1 84 ? 1.542 -10.340 -10.772 1.00 91.75 84 GLY A CA 1
ATOM 653 C C . GLY A 1 84 ? 0.026 -10.247 -10.698 1.00 91.75 84 GLY A C 1
ATOM 654 O O . GLY A 1 84 ? -0.637 -9.673 -11.561 1.00 91.75 84 GLY A O 1
ATOM 655 N N . TYR A 1 85 ? -0.521 -10.829 -9.636 1.00 93.19 85 TYR A N 1
ATOM 656 C CA . TYR A 1 85 ? -1.958 -10.902 -9.400 1.00 93.19 85 TYR A CA 1
ATOM 657 C C . TYR A 1 85 ? -2.409 -9.862 -8.375 1.00 93.19 85 TYR A C 1
ATOM 659 O O . TYR A 1 85 ? -1.665 -9.494 -7.467 1.00 93.19 85 TYR A O 1
ATOM 667 N N . LEU A 1 86 ? -3.667 -9.435 -8.481 1.00 94.12 86 LEU A N 1
ATOM 668 C CA . LEU A 1 86 ? -4.337 -8.676 -7.429 1.00 94.12 86 LEU A CA 1
ATOM 669 C C . LEU A 1 86 ? -5.038 -9.645 -6.477 1.00 94.12 86 LEU A C 1
ATOM 671 O O . LEU A 1 86 ? -5.832 -10.479 -6.909 1.00 94.12 86 LEU A O 1
ATOM 675 N N . CYS A 1 87 ? -4.760 -9.508 -5.184 1.00 94.69 87 CYS A N 1
ATOM 676 C CA . CYS A 1 87 ? -5.401 -10.271 -4.122 1.00 94.69 87 CYS A CA 1
ATOM 677 C C . CYS A 1 87 ? -6.145 -9.318 -3.181 1.00 94.69 87 CYS A C 1
ATOM 679 O O . CYS A 1 87 ? -5.649 -8.233 -2.873 1.00 94.69 87 CYS A O 1
ATOM 681 N N . LEU A 1 88 ? -7.332 -9.726 -2.734 1.00 95.06 88 LEU A N 1
ATOM 682 C CA . LEU A 1 88 ? -8.089 -9.031 -1.699 1.00 95.06 88 LEU A CA 1
ATOM 683 C C . LEU A 1 88 ? -7.994 -9.830 -0.409 1.00 95.06 88 LEU A C 1
ATOM 685 O O . LEU A 1 88 ? -8.375 -10.998 -0.369 1.00 95.06 88 LEU A O 1
ATOM 689 N N . GLU A 1 89 ? -7.510 -9.183 0.640 1.00 93.88 89 GLU A N 1
ATOM 690 C CA . GLU A 1 89 ? -7.309 -9.802 1.942 1.00 93.88 89 GLU A CA 1
ATOM 691 C C . GLU A 1 89 ? -8.4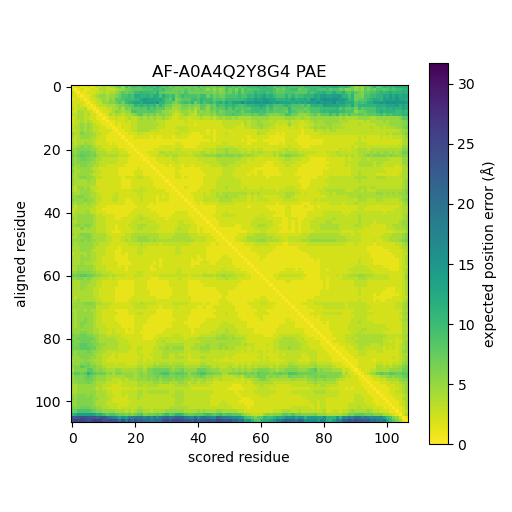00 -9.386 2.937 1.00 93.88 89 GLU A C 1
ATOM 693 O O . GLU A 1 89 ? -8.880 -8.250 2.939 1.00 93.88 89 GLU A O 1
ATOM 698 N N . SER A 1 90 ? -8.778 -10.327 3.803 1.00 93.50 90 SER A N 1
ATOM 699 C CA . SER A 1 90 ? -9.632 -10.112 4.969 1.00 93.50 90 SER A CA 1
ATOM 700 C C . SER A 1 90 ? -8.947 -10.735 6.179 1.00 93.50 90 SER A C 1
ATOM 702 O O . SER A 1 90 ? -8.831 -11.956 6.265 1.00 93.50 90 SER A O 1
ATOM 704 N N . GLU A 1 91 ? -8.503 -9.903 7.118 1.00 89.38 91 GLU A N 1
ATOM 705 C CA . GLU A 1 91 ? -7.853 -10.359 8.346 1.00 89.38 91 GLU A CA 1
ATOM 706 C C . GLU A 1 91 ? -8.751 -10.066 9.558 1.00 89.38 91 GLU A C 1
ATOM 708 O O . GLU A 1 91 ? -9.024 -8.916 9.907 1.00 89.38 91 GLU A O 1
ATOM 713 N N . GLY A 1 92 ? -9.259 -11.122 10.199 1.00 88.69 92 GLY A N 1
ATOM 714 C CA . GLY A 1 92 ? -9.934 -11.046 11.502 1.00 88.69 92 GLY A CA 1
ATOM 715 C C . GLY A 1 92 ? -11.320 -10.383 11.541 1.00 88.69 92 GLY A C 1
ATOM 716 O O . GLY A 1 92 ? -11.958 -10.402 12.593 1.00 88.69 92 GLY A O 1
ATOM 717 N N . SER A 1 93 ? -11.819 -9.813 10.440 1.00 89.50 93 SER A N 1
ATOM 718 C CA . SER A 1 93 ? -13.164 -9.224 10.370 1.00 89.50 93 SER A CA 1
ATOM 719 C C . SER A 1 93 ? -13.724 -9.192 8.942 1.00 89.50 93 SER A C 1
ATOM 721 O O . SER A 1 93 ? -12.942 -9.122 7.990 1.00 89.50 93 SER A O 1
ATOM 723 N N . PRO A 1 94 ? -15.062 -9.229 8.763 1.00 92.31 94 PRO A N 1
ATOM 724 C CA . PRO A 1 94 ? -15.670 -9.106 7.443 1.00 92.31 94 PRO A CA 1
ATOM 725 C C . PRO A 1 94 ? -15.289 -7.795 6.750 1.00 92.31 94 PRO A C 1
ATOM 727 O O . PRO A 1 94 ? -15.377 -6.719 7.341 1.00 92.31 94 PRO A O 1
ATOM 730 N N . VAL A 1 95 ? -14.940 -7.889 5.469 1.00 94.38 95 VAL A N 1
ATOM 731 C CA . VAL A 1 95 ? -14.671 -6.752 4.583 1.00 94.38 95 VAL A CA 1
ATOM 732 C C . VAL A 1 95 ? -15.556 -6.862 3.344 1.00 94.38 95 VAL A C 1
ATOM 734 O O . VAL A 1 95 ? -15.835 -7.960 2.864 1.00 94.38 95 VAL A O 1
ATOM 737 N N . VAL A 1 96 ? -16.025 -5.723 2.836 1.00 96.31 96 VAL A N 1
ATOM 738 C CA . VAL A 1 96 ? -16.880 -5.659 1.645 1.00 96.31 96 VAL A CA 1
ATOM 739 C C . VAL A 1 96 ? -16.238 -4.733 0.623 1.00 96.31 96 VAL A C 1
ATOM 741 O O . VAL A 1 96 ? -15.907 -3.590 0.934 1.00 96.31 96 VAL A O 1
ATOM 744 N N . PHE A 1 97 ? -16.108 -5.217 -0.611 1.00 97.19 97 PHE A N 1
ATOM 745 C CA . PHE A 1 97 ? -15.586 -4.457 -1.743 1.00 97.19 97 PHE A CA 1
ATOM 746 C C . PHE A 1 97 ? -16.696 -4.210 -2.767 1.00 97.19 97 PHE A C 1
ATOM 748 O O . PHE A 1 97 ? -17.564 -5.058 -2.975 1.00 97.19 97 PHE A O 1
ATOM 755 N N . LYS A 1 98 ? -16.670 -3.049 -3.425 1.00 97.31 98 LYS A N 1
ATOM 756 C CA . LYS A 1 98 ? -17.551 -2.728 -4.555 1.00 97.31 98 LYS A CA 1
ATOM 757 C C . LYS A 1 98 ? -16.832 -1.822 -5.546 1.00 97.31 98 LYS A C 1
ATOM 759 O O . LYS A 1 98 ? -15.823 -1.215 -5.202 1.00 97.31 98 LYS A O 1
ATOM 764 N N . GLU A 1 99 ? -17.383 -1.723 -6.755 1.00 97.75 99 GLU A N 1
ATOM 765 C CA . GLU A 1 99 ? -16.917 -0.798 -7.803 1.00 97.75 99 GLU A CA 1
ATOM 766 C C . GLU A 1 99 ? -15.435 -0.967 -8.170 1.00 97.75 99 GLU A C 1
ATOM 768 O O . GLU A 1 99 ? -14.762 -0.027 -8.588 1.00 97.75 99 GLU A O 1
ATOM 773 N N . MET A 1 100 ? -14.936 -2.198 -8.060 1.00 97.50 100 MET A N 1
ATOM 774 C CA . MET A 1 100 ? -13.571 -2.532 -8.433 1.00 97.50 100 MET A CA 1
ATOM 775 C C . MET A 1 100 ? -13.394 -2.458 -9.944 1.00 97.50 100 MET A C 1
ATOM 777 O O . MET A 1 100 ? -14.131 -3.081 -10.708 1.00 97.50 100 MET A O 1
ATOM 781 N N . ARG A 1 101 ? -12.397 -1.687 -10.369 1.00 97.12 101 ARG A N 1
ATOM 782 C CA . ARG A 1 101 ? -12.032 -1.511 -11.771 1.00 97.12 101 ARG A CA 1
ATOM 783 C C . ARG A 1 101 ? -10.522 -1.578 -11.886 1.00 97.12 101 ARG A C 1
ATOM 785 O O . ARG A 1 101 ? -9.810 -1.012 -11.063 1.00 97.12 101 ARG A O 1
ATOM 792 N N . VAL A 1 102 ? -10.056 -2.240 -12.932 1.00 96.31 102 VAL A N 1
ATOM 793 C CA . VAL A 1 102 ? -8.645 -2.307 -13.299 1.00 96.31 102 VAL A CA 1
ATOM 794 C C . VAL A 1 102 ? -8.520 -1.795 -14.719 1.00 96.31 102 VAL A C 1
ATOM 796 O O . VAL A 1 102 ? -9.363 -2.077 -15.570 1.00 96.31 102 VAL A O 1
ATOM 799 N N . ARG A 1 103 ? -7.479 -1.003 -14.953 1.00 95.62 103 ARG A N 1
ATOM 800 C CA . ARG A 1 103 ? -7.101 -0.539 -16.279 1.00 95.62 103 ARG A CA 1
ATOM 801 C C . ARG A 1 103 ? -5.604 -0.728 -16.424 1.00 95.62 103 ARG A C 1
ATOM 803 O O . ARG A 1 103 ? -4.845 -0.096 -15.691 1.00 95.62 103 ARG A O 1
ATOM 810 N N . GLU A 1 104 ? -5.215 -1.560 -17.376 1.00 93.88 104 GLU A N 1
ATOM 811 C CA . GLU A 1 104 ? -3.827 -1.658 -17.808 1.00 93.88 104 GLU A CA 1
ATOM 812 C C . GLU A 1 104 ? -3.383 -0.321 -18.405 1.00 93.88 104 GLU A C 1
ATOM 814 O O . GLU A 1 104 ? -4.140 0.359 -19.105 1.00 93.88 104 GLU A O 1
ATOM 819 N N . ILE A 1 105 ? -2.171 0.098 -18.060 1.00 88.06 105 ILE A N 1
ATOM 820 C CA . ILE A 1 105 ? -1.588 1.347 -18.538 1.00 88.06 105 ILE A CA 1
ATOM 821 C C . ILE A 1 105 ? -0.668 0.950 -19.688 1.00 88.06 105 ILE A C 1
ATOM 823 O O . ILE A 1 105 ? 0.309 0.247 -19.456 1.00 88.06 105 ILE A O 1
ATOM 827 N N . ALA A 1 106 ? -1.034 1.333 -20.912 1.00 73.06 106 ALA A N 1
ATOM 828 C CA . ALA A 1 106 ? -0.196 1.104 -22.084 1.00 73.06 106 ALA A CA 1
ATOM 829 C C . ALA A 1 106 ? 1.102 1.919 -21.978 1.00 73.06 106 ALA A C 1
ATOM 831 O O . ALA A 1 106 ? 1.072 3.036 -21.447 1.00 73.06 106 ALA A O 1
ATOM 832 N N . GLU A 1 107 ? 2.196 1.338 -22.474 1.00 59.31 107 GLU A N 1
ATOM 833 C CA . GLU A 1 107 ? 3.482 2.021 -22.687 1.00 59.31 107 GLU A CA 1
ATOM 834 C C . GLU A 1 107 ? 3.363 3.180 -23.689 1.00 59.31 107 GLU A C 1
ATOM 836 O O . GLU A 1 107 ? 2.584 3.058 -24.668 1.00 59.31 107 GLU A O 1
#

Nearest PDB structures (foldseek):
  3h3l-assembly1_A-2  TM=8.571E-01  e=4.376E-01  Parabacteroides distasonis ATCC 8503
  8g5g-assembly1_A  TM=4.456E-01  e=9.701E+00  Mus musculus